Protein AF-A0A955YSQ7-F1 (afdb_monomer_lite)

Foldseek 3Di:
DCLVVLVLVVQLVVLVVVVVVPPDLLVSLLSVLVSCVSVVNLVSSVVSLPDDAPDLLSLLSSLLSVLQSCLSVVVLVSSLVSLVSSLVSCVVVVPLVSNLSSLQSNLVSCVSVVNNVVSVVSNVVNVVSVVPPDDDD

Secondary structure (DSSP, 8-state):
-GGGGT-HHHHHHHHHHHHHTT--HHHHHHHHHHHHHHTT-HHHHHHHT-SPPSSHHHHHHHHHHHHHHHHHTT-HHHHHHHHHHHHHHHHHTT-HHHHHHHHHHHHHHHHHTT-HHHHHHHHHHHHHHHHTTS---

pLDDT: mean 87.77, std 11.74, range [40.47, 98.25]

Sequence (137 aa):
TALLGEDFESADQAIDLALTEGCHPSDANRMRAMAHLVRGDVATAMRLLGRAPANDEAKAKHLIAQSIILLRADRIVEALYCGLRALALTRGGHDERGEMAAMHALAMIYQGVDRQEDAQRIREAASFRAGGVELTP

Structure (mmCIF, N/CA/C/O backbone):
data_AF-A0A955YSQ7-F1
#
_entry.id   AF-A0A955YSQ7-F1
#
loop_
_atom_site.group_PDB
_atom_site.id
_atom_site.type_symbol
_atom_site.label_atom_id
_atom_site.label_alt_id
_atom_site.label_comp_id
_atom_site.label_asym_id
_atom_site.label_entity_id
_atom_site.label_seq_id
_atom_site.pdbx_PDB_ins_code
_atom_site.Cartn_x
_atom_site.Cartn_y
_atom_site.Cartn_z
_atom_site.occupancy
_atom_site.B_iso_or_equiv
_atom_site.auth_seq_id
_atom_site.auth_comp_id
_atom_site.auth_asym_id
_atom_site.auth_atom_id
_atom_site.pdbx_PDB_model_num
ATOM 1 N N . THR A 1 1 ? 7.472 16.315 -3.084 1.00 54.53 1 THR A N 1
ATOM 2 C CA . THR A 1 1 ? 7.389 15.801 -4.473 1.00 54.53 1 THR A CA 1
ATOM 3 C C . THR A 1 1 ? 6.036 16.183 -5.050 1.00 54.53 1 THR A C 1
ATOM 5 O O . THR A 1 1 ? 5.129 16.393 -4.257 1.00 54.53 1 THR A O 1
ATOM 8 N N . ALA A 1 2 ? 5.890 16.308 -6.376 1.00 63.22 2 ALA A N 1
ATOM 9 C CA . ALA A 1 2 ? 4.681 16.842 -7.037 1.00 63.22 2 ALA A CA 1
ATOM 10 C C . ALA A 1 2 ? 3.357 16.208 -6.552 1.00 63.22 2 ALA A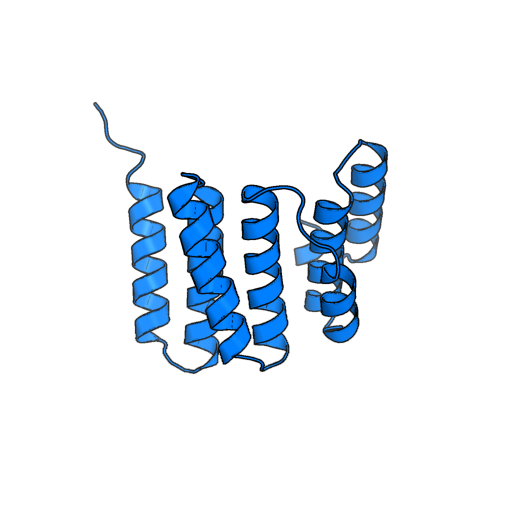 C 1
ATOM 12 O O . ALA A 1 2 ? 2.389 16.917 -6.306 1.00 63.22 2 ALA A O 1
ATOM 13 N N . LEU A 1 3 ? 3.358 14.900 -6.261 1.00 60.50 3 LEU A N 1
ATOM 14 C CA . LEU A 1 3 ? 2.210 14.182 -5.685 1.00 60.50 3 LEU A CA 1
ATOM 15 C C . LEU A 1 3 ? 1.743 14.712 -4.316 1.00 60.50 3 LEU A C 1
ATOM 17 O O . LEU A 1 3 ? 0.553 14.678 -4.034 1.00 60.50 3 LEU A O 1
ATOM 21 N N . LEU A 1 4 ? 2.661 15.188 -3.469 1.00 64.38 4 LEU A N 1
ATOM 22 C CA . LEU A 1 4 ? 2.338 15.773 -2.158 1.00 64.38 4 LEU A CA 1
ATOM 23 C C . LEU A 1 4 ? 1.874 17.231 -2.265 1.00 64.38 4 LEU A C 1
ATOM 25 O O . LEU A 1 4 ? 1.282 17.743 -1.324 1.00 64.38 4 LEU A O 1
ATOM 29 N N . GLY A 1 5 ? 2.171 17.897 -3.384 1.00 72.75 5 GLY A N 1
ATOM 30 C CA . GLY A 1 5 ? 1.697 19.249 -3.680 1.00 72.75 5 GLY A CA 1
ATOM 31 C C . GLY A 1 5 ? 0.402 19.273 -4.491 1.00 72.75 5 GLY A C 1
ATOM 32 O O . GLY A 1 5 ? 0.048 20.337 -4.980 1.00 72.75 5 GLY A O 1
ATOM 33 N N . GLU A 1 6 ? -0.243 18.114 -4.686 1.00 74.62 6 GLU A N 1
ATOM 34 C CA . GLU A 1 6 ? -1.416 17.930 -5.559 1.00 74.62 6 GLU A CA 1
ATOM 35 C C . GLU A 1 6 ? -1.202 18.421 -7.004 1.00 74.62 6 GLU A C 1
ATOM 37 O O . GLU A 1 6 ? -2.149 18.606 -7.768 1.00 74.62 6 GLU A O 1
ATOM 42 N N . ASP A 1 7 ? 0.061 18.563 -7.419 1.00 85.62 7 ASP A N 1
ATOM 43 C CA . ASP A 1 7 ? 0.433 18.889 -8.790 1.00 85.62 7 ASP A CA 1
ATOM 44 C C . ASP A 1 7 ? 0.449 17.608 -9.624 1.00 85.62 7 ASP A C 1
ATOM 46 O O . ASP A 1 7 ? 1.462 16.956 -9.900 1.00 85.62 7 ASP A O 1
ATOM 50 N N . PHE A 1 8 ? -0.769 17.211 -9.940 1.00 81.44 8 PHE A N 1
ATOM 51 C CA . PHE A 1 8 ? -1.118 16.001 -10.645 1.00 81.44 8 PHE A CA 1
ATOM 52 C C . PHE A 1 8 ? -0.648 15.990 -12.096 1.00 81.44 8 PHE A C 1
ATOM 54 O O . PHE A 1 8 ? -0.312 14.919 -12.594 1.00 81.44 8 PHE A O 1
ATOM 61 N N . GLU A 1 9 ? -0.601 17.152 -12.742 1.00 84.19 9 GLU A N 1
ATOM 62 C CA . GLU A 1 9 ? -0.137 17.286 -14.119 1.00 84.19 9 GLU A CA 1
ATOM 63 C C . GLU A 1 9 ? 1.377 17.083 -14.192 1.00 84.19 9 GLU A C 1
ATOM 65 O O . GLU A 1 9 ? 1.847 16.242 -14.961 1.00 84.19 9 GLU A O 1
ATOM 70 N N . SER A 1 10 ? 2.138 17.744 -13.313 1.00 86.56 10 S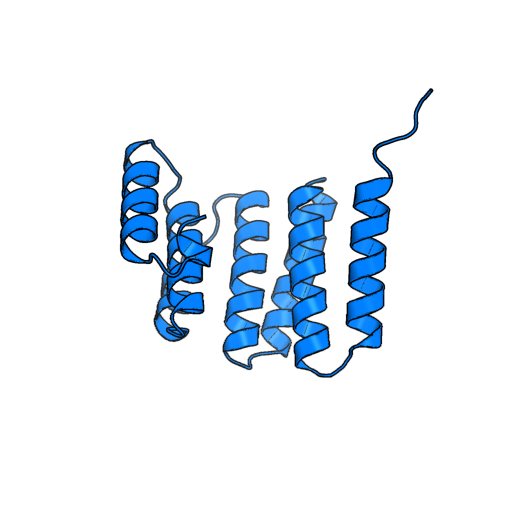ER A N 1
ATOM 71 C CA . SER A 1 10 ? 3.584 17.522 -13.212 1.00 86.56 10 SER A CA 1
ATOM 72 C C . SER A 1 10 ? 3.920 16.084 -12.815 1.00 86.56 10 SER A C 1
ATOM 74 O O . SER A 1 10 ? 4.921 15.529 -13.270 1.00 86.56 10 SER A O 1
ATOM 76 N N . ALA A 1 11 ? 3.089 15.448 -11.980 1.00 84.81 11 ALA A N 1
ATOM 77 C CA . ALA A 1 11 ? 3.260 14.039 -11.637 1.00 84.81 11 ALA A CA 1
ATOM 78 C C . ALA A 1 11 ? 3.083 13.120 -12.857 1.00 84.81 11 ALA A C 1
ATOM 80 O O . ALA A 1 11 ? 3.896 12.215 -13.047 1.00 84.81 11 ALA A O 1
ATOM 81 N N . ASP A 1 12 ? 2.071 13.357 -13.694 1.00 85.75 12 ASP A N 1
ATOM 82 C CA . ASP A 1 12 ? 1.845 12.556 -14.901 1.00 85.75 12 ASP A CA 1
ATOM 83 C C . ASP A 1 12 ? 2.953 12.789 -15.946 1.00 85.75 12 ASP A C 1
ATOM 85 O O . ASP A 1 12 ? 3.498 11.818 -16.474 1.00 85.75 12 ASP A O 1
ATOM 89 N N . GLN A 1 13 ? 3.394 14.037 -16.144 1.00 88.69 13 GLN A N 1
ATOM 90 C CA . GLN A 1 13 ? 4.530 14.359 -17.021 1.00 88.69 13 GLN A CA 1
ATOM 91 C C . GLN A 1 13 ? 5.829 13.680 -16.564 1.00 88.69 13 GLN A C 1
ATOM 93 O O . GLN A 1 13 ? 6.570 13.132 -17.381 1.00 88.69 13 GLN A O 1
ATOM 98 N N . ALA A 1 14 ? 6.103 13.663 -15.256 1.00 88.62 14 ALA A N 1
ATOM 99 C CA . ALA A 1 14 ? 7.279 12.991 -14.710 1.00 88.62 14 ALA A CA 1
ATOM 100 C C . ALA A 1 14 ? 7.229 11.468 -14.915 1.00 88.62 14 ALA A C 1
ATOM 102 O O . ALA A 1 14 ? 8.256 10.841 -15.174 1.00 88.62 14 ALA A O 1
ATOM 103 N N . ILE A 1 15 ? 6.041 10.862 -14.823 1.00 89.44 15 ILE A N 1
ATOM 104 C CA . ILE A 1 15 ? 5.862 9.429 -15.084 1.00 89.44 15 ILE A CA 1
ATOM 105 C C . ILE A 1 15 ? 6.066 9.118 -16.573 1.00 89.44 15 ILE A C 1
ATOM 107 O O . ILE A 1 15 ? 6.697 8.111 -16.901 1.00 89.44 15 ILE A O 1
ATOM 111 N N . ASP A 1 16 ? 5.554 9.966 -17.466 1.00 90.56 16 ASP A N 1
ATOM 112 C CA . ASP A 1 16 ? 5.748 9.821 -18.911 1.00 90.56 16 ASP A CA 1
ATOM 113 C C . ASP A 1 16 ? 7.227 9.944 -19.287 1.00 90.56 16 ASP A C 1
ATOM 115 O O . ASP A 1 16 ? 7.744 9.103 -20.025 1.00 90.56 16 ASP A O 1
ATOM 119 N N . LEU A 1 17 ? 7.935 10.915 -18.705 1.00 90.88 17 LEU A N 1
ATOM 120 C CA . LEU A 1 17 ? 9.378 11.057 -18.881 1.00 90.88 17 LEU A CA 1
ATOM 121 C C . LEU A 1 17 ? 10.120 9.803 -18.401 1.00 90.88 17 LEU A C 1
ATOM 123 O O . LEU A 1 17 ? 10.893 9.222 -19.162 1.00 90.88 17 LEU A O 1
ATOM 127 N N . ALA A 1 18 ? 9.822 9.312 -17.196 1.00 87.19 18 ALA A N 1
ATOM 128 C CA . ALA A 1 18 ? 10.452 8.104 -16.667 1.00 87.19 18 ALA A CA 1
ATOM 129 C C . ALA A 1 18 ? 10.241 6.890 -17.591 1.00 87.19 18 ALA A C 1
ATOM 131 O O . ALA A 1 18 ? 11.157 6.092 -17.786 1.00 87.19 18 ALA A O 1
ATOM 132 N N . LEU A 1 19 ? 9.057 6.745 -18.196 1.00 87.38 19 LEU A N 1
ATOM 133 C CA . LEU A 1 19 ? 8.797 5.699 -19.191 1.00 87.38 19 LEU A CA 1
ATOM 134 C C . LEU A 1 19 ? 9.687 5.845 -20.428 1.00 87.38 19 LEU A C 1
ATOM 136 O O . LEU A 1 19 ? 10.226 4.843 -20.899 1.00 87.38 19 LEU A O 1
ATOM 140 N N . THR A 1 20 ? 9.866 7.066 -20.940 1.00 92.12 20 THR A N 1
ATOM 141 C CA . THR A 1 20 ? 10.773 7.309 -22.075 1.00 92.12 20 THR A CA 1
ATOM 142 C C . THR A 1 20 ? 12.238 7.030 -21.731 1.00 92.12 20 THR A C 1
ATOM 144 O O . THR A 1 20 ? 12.988 6.581 -22.592 1.00 92.12 20 THR A O 1
ATOM 147 N N . GLU A 1 21 ? 12.621 7.198 -20.464 1.00 91.31 21 GLU A N 1
ATOM 148 C CA . GLU A 1 21 ? 13.956 6.887 -19.933 1.00 91.31 21 GLU A CA 1
ATOM 149 C C . GLU A 1 21 ? 14.159 5.392 -19.612 1.00 91.31 21 GLU A C 1
ATOM 151 O O . GLU A 1 21 ? 15.229 4.987 -19.160 1.00 91.31 21 GLU A O 1
ATOM 156 N N . GLY A 1 22 ? 13.156 4.543 -19.870 1.00 87.38 22 GLY A N 1
ATOM 157 C CA . GLY A 1 22 ? 13.253 3.091 -19.704 1.00 87.38 22 GLY A CA 1
ATOM 158 C C . GLY A 1 22 ? 12.703 2.554 -18.381 1.00 87.38 22 GLY A C 1
ATOM 159 O O . GLY A 1 22 ? 12.933 1.387 -18.055 1.00 87.38 22 GLY A O 1
ATOM 160 N N . CYS A 1 23 ? 11.952 3.357 -17.620 1.00 85.81 23 CYS A N 1
ATOM 161 C CA . CYS A 1 23 ? 11.212 2.871 -16.458 1.00 85.81 23 CYS A CA 1
ATOM 162 C C . CYS A 1 23 ? 10.288 1.715 -16.859 1.00 85.81 23 CYS A C 1
ATOM 164 O O . CYS A 1 23 ? 9.576 1.765 -17.867 1.00 85.81 23 CYS A O 1
ATOM 166 N N . HIS A 1 24 ? 10.269 0.659 -16.046 1.00 84.31 24 HIS A N 1
ATOM 167 C CA . HIS A 1 24 ? 9.442 -0.497 -16.339 1.00 84.31 24 HIS A CA 1
ATOM 168 C C . HIS A 1 24 ? 7.946 -0.114 -16.289 1.00 84.31 24 HIS A C 1
ATOM 170 O O . HIS A 1 24 ? 7.503 0.509 -15.319 1.00 84.31 24 HIS A O 1
ATOM 176 N N . PRO A 1 25 ? 7.106 -0.545 -17.253 1.00 84.00 25 PRO A N 1
ATOM 177 C CA . PRO A 1 25 ? 5.691 -0.157 -17.302 1.00 84.00 25 PRO A CA 1
ATOM 178 C C . PRO A 1 25 ? 4.895 -0.480 -16.032 1.00 84.00 25 PRO A C 1
ATOM 180 O O . PRO A 1 25 ? 3.934 0.209 -15.695 1.00 84.00 25 PRO A O 1
ATOM 183 N N . SER A 1 26 ? 5.291 -1.528 -15.303 1.00 81.94 26 SER A N 1
ATOM 184 C CA . SER A 1 26 ? 4.645 -1.875 -14.029 1.00 81.94 26 SER A CA 1
ATOM 185 C C . SER A 1 26 ? 4.932 -0.860 -12.925 1.00 81.94 26 SER A C 1
ATOM 187 O O . SER A 1 26 ? 4.102 -0.691 -12.037 1.00 81.94 26 SER A O 1
ATOM 189 N N . ASP A 1 27 ? 6.078 -0.187 -12.962 1.00 83.56 27 ASP A N 1
ATOM 190 C CA . ASP A 1 27 ? 6.459 0.820 -11.973 1.00 83.56 27 ASP A CA 1
ATOM 191 C C . ASP A 1 27 ? 5.702 2.120 -12.239 1.00 83.56 27 ASP A C 1
ATOM 193 O O . ASP A 1 27 ? 5.054 2.650 -11.335 1.00 83.56 27 ASP A O 1
ATOM 197 N N . ALA A 1 28 ? 5.653 2.544 -13.504 1.00 88.00 28 ALA A N 1
ATOM 198 C CA . ALA A 1 28 ? 4.827 3.661 -13.952 1.00 88.00 28 ALA A CA 1
ATOM 199 C C . ALA A 1 28 ? 3.342 3.466 -13.614 1.00 88.00 28 ALA A C 1
ATOM 201 O O . ALA A 1 28 ? 2.697 4.369 -13.083 1.00 88.00 28 ALA A O 1
ATOM 202 N N . ASN A 1 29 ? 2.797 2.268 -13.843 1.00 88.62 29 ASN A N 1
ATOM 203 C CA . ASN A 1 29 ? 1.408 1.968 -13.499 1.00 88.62 29 ASN A CA 1
ATOM 204 C C . ASN A 1 29 ? 1.129 2.068 -11.995 1.00 88.62 29 ASN A C 1
ATOM 206 O O . ASN A 1 29 ? 0.064 2.554 -11.622 1.00 88.62 29 ASN A O 1
ATOM 210 N N . ARG A 1 30 ? 2.067 1.662 -11.125 1.00 88.62 30 ARG A N 1
ATOM 211 C CA . ARG A 1 30 ? 1.918 1.857 -9.671 1.00 88.62 30 ARG A CA 1
ATOM 212 C C . ARG A 1 30 ? 1.938 3.336 -9.298 1.00 88.62 30 ARG A C 1
ATOM 214 O O . ARG A 1 30 ? 1.118 3.754 -8.485 1.00 88.62 30 ARG A O 1
ATOM 221 N N . MET A 1 31 ? 2.830 4.125 -9.901 1.00 88.62 31 MET A N 1
ATOM 222 C CA . MET A 1 31 ? 2.894 5.572 -9.662 1.00 88.62 31 MET A CA 1
ATOM 223 C C . MET A 1 31 ? 1.593 6.264 -10.087 1.00 88.62 31 MET A C 1
ATOM 225 O O . MET A 1 31 ? 1.015 7.002 -9.291 1.00 88.62 31 MET A O 1
ATOM 229 N N . ARG A 1 32 ? 1.060 5.940 -11.274 1.00 90.56 32 ARG A N 1
ATOM 230 C CA . ARG A 1 32 ? -0.247 6.446 -11.725 1.00 90.56 32 ARG A CA 1
ATOM 231 C C . ARG A 1 32 ? -1.386 5.978 -10.825 1.00 90.56 32 ARG A C 1
ATOM 233 O O . ARG A 1 32 ? -2.251 6.773 -10.477 1.00 90.56 32 ARG A O 1
ATOM 240 N N . ALA A 1 33 ? -1.387 4.711 -10.405 1.00 90.94 33 ALA A N 1
ATOM 241 C CA . ALA A 1 33 ? -2.408 4.196 -9.494 1.00 90.94 33 ALA A CA 1
ATOM 242 C C . ALA A 1 33 ? -2.437 4.989 -8.180 1.00 90.94 33 ALA A C 1
ATOM 244 O O . ALA A 1 33 ? -3.511 5.347 -7.704 1.00 90.94 33 ALA A O 1
ATOM 245 N N . MET A 1 34 ? -1.265 5.324 -7.632 1.00 88.31 34 MET A N 1
ATOM 246 C CA . MET A 1 34 ? -1.168 6.145 -6.428 1.00 88.31 34 MET A CA 1
ATOM 247 C C . MET A 1 34 ? -1.619 7.592 -6.673 1.00 88.31 34 MET A C 1
ATOM 249 O O . MET A 1 34 ? -2.330 8.148 -5.842 1.00 88.31 34 MET A O 1
ATOM 253 N N . ALA A 1 35 ? -1.290 8.185 -7.824 1.00 89.56 35 ALA A N 1
ATOM 254 C CA . ALA A 1 35 ? -1.777 9.515 -8.196 1.00 89.56 35 ALA A CA 1
ATOM 255 C C . ALA A 1 35 ? -3.315 9.565 -8.261 1.00 89.56 35 ALA A C 1
ATOM 257 O O . ALA A 1 35 ? -3.936 10.446 -7.670 1.00 89.56 35 ALA A O 1
ATOM 258 N N . HIS A 1 36 ? -3.942 8.576 -8.906 1.00 89.12 36 HIS A N 1
ATOM 259 C CA . HIS A 1 36 ? -5.402 8.448 -8.937 1.00 89.12 36 HIS A CA 1
ATOM 260 C C . HIS A 1 36 ? -5.998 8.208 -7.547 1.00 89.12 36 HIS A C 1
ATOM 262 O O 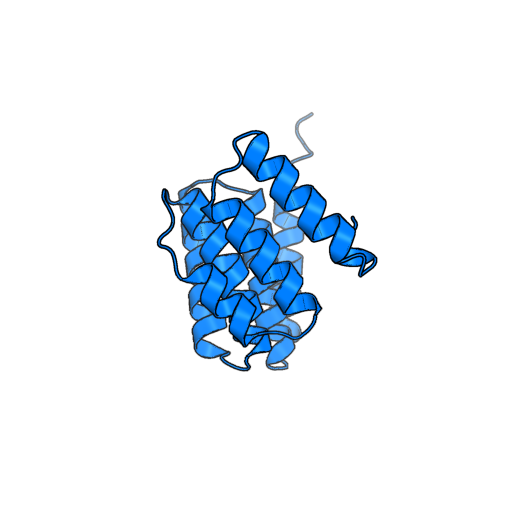. HIS A 1 36 ? -7.043 8.772 -7.232 1.00 89.12 36 HIS A O 1
ATOM 268 N N . LEU A 1 37 ? -5.320 7.441 -6.690 1.00 88.94 37 LEU A N 1
ATOM 269 C CA . LEU A 1 37 ? -5.761 7.234 -5.314 1.00 88.94 37 LEU A CA 1
ATOM 270 C C . LEU A 1 37 ? -5.795 8.541 -4.512 1.00 88.94 37 LEU A C 1
ATOM 272 O O . LEU A 1 37 ? -6.781 8.794 -3.821 1.00 88.94 37 LEU A O 1
ATOM 276 N N . VAL A 1 38 ? -4.751 9.372 -4.619 1.00 87.12 38 VAL A N 1
ATOM 277 C CA . VAL A 1 38 ? -4.687 10.687 -3.952 1.00 87.12 38 VAL A CA 1
ATOM 278 C C . VAL A 1 38 ? -5.817 11.599 -4.443 1.00 87.12 38 VAL A C 1
ATOM 280 O O . VAL A 1 38 ? -6.438 12.284 -3.639 1.00 87.12 38 VAL A O 1
ATOM 283 N N . ARG A 1 39 ? -6.171 11.522 -5.732 1.00 87.75 39 ARG A N 1
ATOM 284 C CA . ARG A 1 39 ? -7.329 12.220 -6.329 1.00 87.75 39 ARG A CA 1
ATOM 285 C C . ARG A 1 39 ? -8.694 11.643 -5.906 1.00 87.75 39 ARG A C 1
ATOM 287 O O . ARG A 1 39 ? -9.726 12.181 -6.290 1.00 87.75 39 ARG A O 1
ATOM 294 N N . GLY A 1 40 ? -8.723 10.537 -5.158 1.00 87.06 40 GLY A N 1
ATOM 295 C CA . GLY A 1 40 ? -9.947 9.838 -4.749 1.00 87.06 40 GLY A CA 1
ATOM 296 C C . GLY A 1 40 ? -10.530 8.877 -5.794 1.00 87.06 40 GLY A C 1
ATOM 297 O O . GLY A 1 40 ? -11.548 8.239 -5.530 1.00 87.06 40 GLY A O 1
ATOM 298 N N . ASP A 1 41 ? -9.884 8.709 -6.950 1.00 91.62 41 ASP A N 1
ATOM 299 C CA . ASP A 1 41 ? -10.309 7.797 -8.018 1.00 91.62 41 ASP A CA 1
ATOM 300 C C . ASP A 1 41 ? -9.792 6.370 -7.769 1.00 91.62 41 ASP A C 1
ATOM 302 O O . ASP A 1 41 ? -8.855 5.863 -8.398 1.00 91.62 41 ASP A O 1
ATOM 306 N N . VAL A 1 42 ? -10.433 5.705 -6.807 1.00 91.31 42 VAL A N 1
ATOM 307 C CA . VAL A 1 42 ? -10.122 4.326 -6.406 1.00 91.31 42 VAL A CA 1
ATOM 308 C C . VAL A 1 42 ? -10.312 3.341 -7.569 1.00 91.31 42 VAL A C 1
ATOM 310 O O . VAL A 1 42 ? -9.532 2.399 -7.719 1.00 91.31 42 VAL A O 1
ATOM 313 N N . ALA A 1 43 ? -11.319 3.555 -8.420 1.00 89.38 43 ALA A N 1
ATOM 314 C CA . ALA A 1 43 ? -11.639 2.649 -9.522 1.00 89.38 43 ALA A CA 1
ATOM 315 C C . ALA A 1 43 ? -10.511 2.604 -10.563 1.00 89.38 43 ALA A C 1
ATOM 317 O O . ALA A 1 43 ? -10.060 1.518 -10.952 1.00 89.38 43 ALA A O 1
ATOM 318 N N . THR A 1 44 ? -9.998 3.767 -10.976 1.00 91.44 44 THR A N 1
ATOM 319 C CA . THR A 1 44 ? -8.852 3.820 -11.889 1.00 91.44 44 THR A CA 1
ATOM 320 C C . THR A 1 44 ? -7.585 3.287 -11.232 1.00 91.44 44 THR A C 1
ATOM 322 O O . THR A 1 44 ? -6.844 2.542 -11.881 1.00 91.44 44 THR A O 1
ATOM 325 N N . ALA A 1 45 ? -7.363 3.587 -9.948 1.00 90.94 45 ALA A N 1
ATOM 326 C CA . ALA A 1 45 ? -6.219 3.066 -9.206 1.00 90.94 45 ALA A CA 1
ATOM 327 C C . ALA A 1 45 ? -6.172 1.526 -9.224 1.00 90.94 45 ALA A C 1
ATOM 329 O O . ALA A 1 45 ? -5.133 0.942 -9.541 1.00 90.94 45 ALA A O 1
ATOM 330 N N . MET A 1 46 ? -7.305 0.852 -8.988 1.00 86.50 46 MET A N 1
ATOM 331 C CA . MET A 1 46 ? -7.376 -0.613 -9.069 1.00 86.50 46 MET A CA 1
ATOM 332 C C . MET A 1 46 ? -7.114 -1.141 -10.484 1.00 86.50 46 MET A C 1
ATOM 334 O O . MET A 1 46 ? -6.386 -2.119 -10.650 1.00 86.50 46 MET A O 1
ATOM 338 N N . ARG A 1 47 ? -7.679 -0.499 -11.514 1.00 89.25 47 ARG A N 1
ATOM 339 C CA . ARG A 1 47 ? -7.503 -0.920 -12.914 1.00 89.25 47 ARG A CA 1
ATOM 340 C C . ARG A 1 47 ? -6.036 -0.869 -13.346 1.00 89.25 47 ARG A C 1
ATOM 342 O O . ARG A 1 47 ? -5.567 -1.766 -14.044 1.00 89.25 47 ARG A O 1
ATOM 349 N N . LEU A 1 48 ? -5.305 0.158 -12.917 1.00 88.44 48 LEU A N 1
ATOM 350 C CA . LEU A 1 48 ? -3.889 0.336 -13.247 1.00 88.44 48 LEU A CA 1
ATOM 351 C C . LEU A 1 48 ? -2.989 -0.739 -12.617 1.00 88.44 48 LEU A C 1
ATOM 353 O O . LEU A 1 48 ? -1.964 -1.095 -13.203 1.00 88.44 48 LEU A O 1
ATOM 357 N N . LEU A 1 49 ? -3.400 -1.321 -11.487 1.00 83.94 49 LEU A N 1
ATOM 358 C CA . LEU A 1 49 ? -2.727 -2.465 -10.871 1.00 83.94 49 LEU A CA 1
ATOM 359 C C . LEU A 1 49 ? -3.083 -3.820 -11.510 1.00 83.94 49 LEU A C 1
ATOM 361 O O . LEU A 1 49 ? -2.620 -4.845 -11.039 1.00 83.94 49 LEU A O 1
ATOM 365 N N . GLY A 1 50 ? -3.843 -3.891 -12.604 1.00 75.25 50 GLY A N 1
ATOM 366 C CA . GLY A 1 50 ? -4.291 -5.175 -13.171 1.00 75.25 50 GLY A CA 1
ATOM 367 C C . GLY A 1 50 ? -3.205 -6.088 -13.773 1.00 75.25 50 GLY A C 1
ATOM 368 O O . GLY A 1 50 ? -3.532 -7.170 -14.257 1.00 75.25 50 GLY A O 1
ATOM 369 N N . ARG A 1 51 ? -1.926 -5.684 -13.797 1.00 71.75 51 ARG A N 1
ATOM 370 C CA . ARG A 1 51 ? -0.836 -6.475 -14.398 1.00 71.75 51 ARG A CA 1
ATOM 371 C C . ARG A 1 51 ? -0.020 -7.242 -13.365 1.00 71.75 51 ARG A C 1
ATOM 373 O O . ARG A 1 51 ? 0.375 -6.698 -12.336 1.00 71.75 51 ARG A O 1
ATOM 380 N N . ALA A 1 52 ? 0.293 -8.490 -13.711 1.00 68.62 52 ALA A N 1
ATOM 381 C CA . ALA A 1 52 ? 1.164 -9.341 -12.920 1.00 68.62 52 ALA A CA 1
ATOM 382 C C . ALA A 1 52 ? 2.592 -8.752 -12.846 1.00 68.62 52 ALA A C 1
ATOM 384 O O . ALA A 1 52 ? 3.126 -8.315 -13.868 1.00 68.62 52 ALA A O 1
ATOM 385 N N . PRO A 1 53 ? 3.209 -8.725 -11.655 1.00 79.62 53 PRO A N 1
ATOM 386 C CA . PRO A 1 53 ? 4.570 -8.233 -11.465 1.00 79.62 53 PRO A CA 1
ATOM 387 C C . PRO A 1 53 ? 5.612 -9.190 -12.066 1.00 79.62 53 PRO A C 1
ATOM 389 O O . PRO A 1 53 ? 5.406 -10.401 -12.092 1.00 79.62 53 PRO A O 1
ATOM 392 N N . ALA A 1 54 ? 6.742 -8.639 -12.520 1.00 79.31 54 ALA A N 1
ATOM 393 C CA . ALA A 1 54 ? 7.785 -9.387 -13.231 1.00 79.31 54 ALA A CA 1
ATOM 394 C C . ALA A 1 54 ? 8.706 -10.225 -12.320 1.00 79.31 54 ALA A C 1
ATOM 396 O O . ALA A 1 54 ? 9.253 -11.230 -12.762 1.00 79.31 54 ALA A O 1
ATOM 397 N N . ASN A 1 55 ? 8.896 -9.812 -11.065 1.00 85.94 55 ASN A N 1
ATOM 398 C CA . ASN A 1 55 ? 9.746 -10.483 -10.078 1.00 85.94 55 ASN A CA 1
ATOM 399 C C . ASN A 1 55 ? 9.213 -10.245 -8.651 1.00 85.94 55 ASN A C 1
ATOM 401 O O . ASN A 1 55 ? 8.238 -9.508 -8.464 1.00 85.94 55 ASN A O 1
ATOM 405 N N . ASP A 1 56 ? 9.832 -10.871 -7.647 1.00 87.69 56 ASP A N 1
ATOM 406 C CA . ASP A 1 56 ? 9.367 -10.794 -6.255 1.00 87.69 56 ASP A CA 1
ATOM 407 C C . ASP A 1 56 ? 9.478 -9.388 -5.648 1.00 87.69 56 ASP A C 1
ATOM 409 O O . ASP A 1 56 ? 8.586 -8.979 -4.906 1.00 87.69 56 ASP A O 1
ATOM 413 N N . GLU A 1 57 ? 10.488 -8.603 -6.024 1.00 88.31 57 GLU A N 1
ATOM 414 C CA . GLU A 1 57 ? 10.619 -7.203 -5.597 1.00 88.31 57 GLU A CA 1
ATOM 415 C C . GLU A 1 57 ? 9.473 -6.338 -6.157 1.00 88.31 57 GLU A C 1
ATOM 417 O O . GLU A 1 57 ? 8.768 -5.636 -5.426 1.00 88.31 57 GLU A O 1
ATOM 422 N N . ALA A 1 58 ? 9.213 -6.433 -7.463 1.00 88.00 58 ALA A N 1
ATOM 423 C CA . ALA A 1 58 ? 8.098 -5.757 -8.117 1.00 88.00 58 ALA A CA 1
ATOM 424 C C . ALA A 1 58 ? 6.753 -6.226 -7.547 1.00 88.00 58 ALA A C 1
ATOM 426 O O . ALA A 1 58 ? 5.816 -5.435 -7.433 1.00 88.00 58 ALA A O 1
ATOM 427 N N . LYS A 1 59 ? 6.657 -7.500 -7.154 1.00 91.75 59 LYS A N 1
ATOM 428 C CA . LYS A 1 59 ? 5.475 -8.084 -6.519 1.00 91.75 59 LYS A CA 1
ATOM 429 C C . LYS A 1 59 ? 5.256 -7.552 -5.115 1.00 91.75 59 LYS A C 1
ATOM 431 O O . LYS A 1 59 ? 4.119 -7.228 -4.785 1.00 91.75 59 LYS A O 1
ATOM 436 N N . ALA A 1 60 ? 6.308 -7.400 -4.317 1.00 94.25 60 ALA A N 1
ATOM 437 C CA . ALA A 1 60 ? 6.223 -6.749 -3.018 1.00 94.25 60 ALA A CA 1
ATOM 438 C C . ALA A 1 60 ? 5.718 -5.308 -3.162 1.00 94.25 60 ALA A C 1
ATOM 440 O O . ALA A 1 60 ? 4.700 -4.951 -2.569 1.00 94.25 60 ALA A O 1
ATOM 441 N N . LYS A 1 61 ? 6.342 -4.508 -4.037 1.00 92.12 61 LYS A N 1
ATOM 442 C CA . LYS A 1 61 ? 5.920 -3.123 -4.322 1.00 92.12 61 LYS A CA 1
ATOM 443 C C . LYS A 1 61 ? 4.470 -3.046 -4.806 1.00 92.12 61 LYS A C 1
ATOM 445 O O . LYS A 1 61 ? 3.723 -2.154 -4.407 1.00 92.12 61 LYS A O 1
ATOM 450 N N . HIS A 1 62 ? 4.063 -3.986 -5.655 1.00 92.69 62 HIS A N 1
ATOM 451 C CA . HIS A 1 62 ? 2.687 -4.107 -6.124 1.00 92.69 62 HIS A CA 1
ATOM 452 C C . HIS A 1 62 ? 1.707 -4.390 -4.982 1.00 92.69 62 HIS A C 1
ATOM 454 O O . HIS A 1 62 ? 0.699 -3.700 -4.868 1.00 92.69 62 HIS A O 1
ATOM 460 N N . LEU A 1 63 ? 2.010 -5.360 -4.116 1.00 95.25 63 LEU A N 1
ATOM 461 C CA . LEU A 1 63 ? 1.162 -5.725 -2.979 1.00 95.25 63 LEU A CA 1
ATOM 462 C C . LEU A 1 63 ? 1.046 -4.590 -1.954 1.00 95.25 63 LEU A C 1
ATOM 464 O O . LEU A 1 63 ? -0.034 -4.381 -1.404 1.00 95.25 63 LEU A O 1
ATOM 468 N N . ILE A 1 64 ? 2.113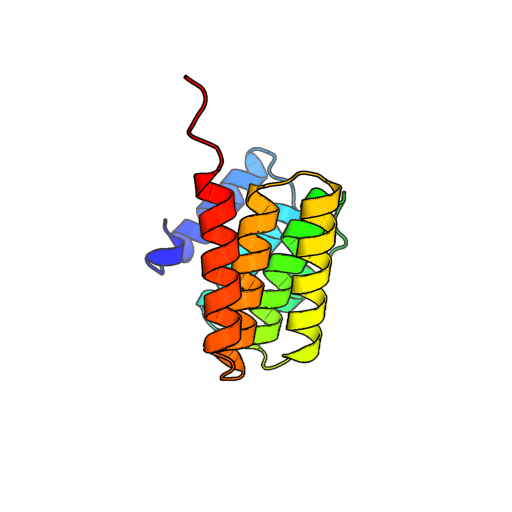 -3.813 -1.743 1.00 95.88 64 ILE A N 1
ATOM 469 C CA . ILE A 1 64 ? 2.073 -2.606 -0.903 1.00 95.88 64 ILE A CA 1
ATOM 470 C C . ILE A 1 64 ? 1.085 -1.598 -1.495 1.00 95.88 64 ILE A C 1
ATOM 472 O O . ILE A 1 64 ? 0.147 -1.194 -0.809 1.00 95.88 64 ILE A O 1
ATOM 476 N N . ALA A 1 65 ? 1.225 -1.245 -2.776 1.00 94.62 65 ALA A N 1
ATOM 477 C CA . ALA A 1 65 ? 0.306 -0.313 -3.437 1.00 94.62 65 ALA A CA 1
ATOM 478 C C . ALA A 1 65 ? -1.148 -0.816 -3.394 1.00 94.62 65 ALA A C 1
ATOM 480 O O . ALA A 1 65 ? -2.063 -0.059 -3.066 1.00 94.62 65 ALA A O 1
ATOM 481 N N . GLN A 1 66 ? -1.351 -2.108 -3.660 1.00 94.75 66 GLN A N 1
ATOM 482 C CA . GLN A 1 66 ? -2.663 -2.742 -3.623 1.00 94.75 66 GLN A CA 1
ATOM 483 C C . GLN A 1 66 ? -3.288 -2.679 -2.226 1.00 94.75 66 GLN A C 1
ATOM 485 O O . GLN A 1 66 ? -4.469 -2.366 -2.114 1.00 94.75 66 GLN A O 1
ATOM 490 N N . SER A 1 67 ? -2.511 -2.908 -1.163 1.00 96.44 67 SER A N 1
ATOM 491 C CA . SER A 1 67 ? -3.017 -2.834 0.211 1.00 96.44 67 SER A CA 1
ATOM 492 C C . SER A 1 67 ? -3.549 -1.444 0.575 1.00 96.44 67 SER A C 1
ATOM 494 O O . SER A 1 67 ? -4.598 -1.334 1.205 1.00 96.44 67 SER A O 1
ATOM 496 N N . ILE A 1 68 ? -2.888 -0.382 0.109 1.00 94.88 68 ILE A N 1
ATOM 497 C CA . ILE A 1 68 ? -3.285 1.004 0.390 1.00 94.88 68 ILE A CA 1
ATOM 498 C C . ILE A 1 68 ? -4.558 1.359 -0.391 1.00 94.88 68 ILE A C 1
ATOM 500 O O . ILE A 1 68 ? -5.486 1.953 0.160 1.00 94.88 68 ILE A O 1
ATOM 504 N N . ILE A 1 69 ? -4.641 0.950 -1.660 1.00 93.81 69 ILE A N 1
ATOM 505 C CA . ILE A 1 69 ? -5.839 1.163 -2.487 1.00 93.81 69 ILE A CA 1
ATOM 506 C C . ILE A 1 69 ? -7.037 0.398 -1.915 1.00 93.81 69 ILE A C 1
ATOM 508 O O . ILE A 1 69 ? -8.127 0.955 -1.819 1.00 93.81 69 ILE A O 1
ATOM 512 N N . LEU A 1 70 ? -6.841 -0.857 -1.497 1.00 94.62 70 LEU A N 1
ATOM 513 C CA . LEU A 1 70 ? -7.894 -1.675 -0.893 1.00 94.62 70 LEU A CA 1
ATOM 514 C C . LEU A 1 70 ? -8.367 -1.105 0.446 1.00 94.62 70 LEU A C 1
ATOM 516 O O . LEU A 1 70 ? -9.569 -1.100 0.694 1.00 94.62 70 LEU A O 1
ATOM 520 N N . LEU A 1 71 ? -7.461 -0.571 1.272 1.00 94.94 71 LEU A N 1
ATOM 521 C CA . LEU A 1 71 ? -7.830 0.139 2.498 1.00 94.94 71 LEU A CA 1
ATOM 522 C C . LEU A 1 71 ? -8.737 1.335 2.186 1.00 94.94 71 LEU A C 1
ATOM 524 O O . LEU A 1 71 ? -9.780 1.500 2.810 1.00 94.94 71 LEU A O 1
ATOM 528 N N . ARG A 1 72 ? -8.382 2.144 1.181 1.00 92.50 72 ARG A N 1
ATOM 529 C CA . ARG A 1 72 ? -9.201 3.294 0.765 1.00 92.50 72 ARG A CA 1
ATOM 530 C C . ARG A 1 72 ? -10.549 2.887 0.166 1.00 92.50 72 ARG A C 1
ATOM 532 O O . ARG A 1 72 ? -11.491 3.670 0.218 1.00 92.50 72 ARG A O 1
ATOM 539 N N . ALA A 1 73 ? -10.628 1.683 -0.392 1.00 92.06 73 ALA A N 1
ATOM 540 C CA . ALA A 1 73 ? -11.850 1.074 -0.901 1.00 92.06 73 ALA A CA 1
ATOM 541 C C . ALA A 1 73 ? -12.697 0.383 0.188 1.00 92.06 73 ALA A C 1
ATOM 543 O O . ALA A 1 73 ? -13.656 -0.297 -0.162 1.00 92.06 73 ALA A O 1
ATOM 544 N N . ASP A 1 74 ? -12.318 0.490 1.468 1.00 93.44 74 ASP A N 1
ATOM 545 C CA . ASP A 1 74 ? -12.937 -0.204 2.611 1.00 93.44 74 ASP A CA 1
ATOM 546 C C . ASP A 1 74 ? -12.901 -1.748 2.514 1.00 93.44 74 ASP A C 1
ATOM 548 O O . ASP A 1 74 ? -13.655 -2.485 3.147 1.00 93.44 74 ASP A O 1
ATOM 552 N N . ARG A 1 75 ? -11.964 -2.286 1.724 1.00 95.12 75 ARG A N 1
ATOM 553 C CA . ARG A 1 75 ? -11.740 -3.730 1.541 1.00 95.12 75 ARG A CA 1
ATOM 554 C C . ARG A 1 75 ? -10.659 -4.225 2.495 1.00 95.12 75 ARG A C 1
ATOM 556 O O . ARG A 1 75 ? -9.611 -4.729 2.086 1.00 95.12 75 ARG A O 1
ATOM 563 N N . ILE A 1 76 ? -10.920 -4.063 3.788 1.00 96.12 76 ILE A N 1
ATOM 564 C CA . ILE A 1 76 ? -9.935 -4.229 4.867 1.00 96.12 76 ILE A CA 1
ATOM 565 C C . ILE A 1 76 ? -9.245 -5.599 4.858 1.00 96.12 76 ILE A C 1
ATOM 567 O O . ILE A 1 76 ? -8.021 -5.673 4.957 1.00 96.12 76 ILE A O 1
ATOM 571 N N . VAL A 1 77 ? -10.002 -6.695 4.744 1.00 96.62 77 VAL A N 1
ATOM 572 C CA . VAL A 1 77 ? -9.438 -8.059 4.820 1.00 96.62 77 VAL A CA 1
ATOM 573 C C . VAL A 1 77 ? -8.428 -8.299 3.697 1.00 96.62 77 VAL A C 1
ATOM 575 O O . VAL A 1 77 ? -7.354 -8.861 3.912 1.00 96.62 77 VAL A O 1
ATOM 578 N N . GLU A 1 78 ? -8.745 -7.821 2.499 1.00 96.50 78 GLU A N 1
ATOM 579 C CA . GLU A 1 78 ? -7.877 -7.957 1.334 1.00 96.50 78 GLU A CA 1
ATOM 580 C C . GLU A 1 78 ? -6.663 -7.032 1.431 1.00 96.50 78 GLU A C 1
ATOM 582 O O . GLU A 1 78 ? -5.555 -7.433 1.066 1.00 96.50 78 GLU A O 1
ATOM 587 N N . ALA A 1 79 ? -6.850 -5.824 1.974 1.00 97.25 79 ALA A N 1
ATOM 588 C CA . ALA A 1 79 ? -5.759 -4.904 2.268 1.00 97.25 79 ALA A CA 1
ATOM 589 C C . ALA A 1 79 ? -4.745 -5.547 3.223 1.00 97.25 79 ALA A C 1
ATOM 591 O O . ALA A 1 79 ? -3.545 -5.568 2.936 1.00 97.25 79 ALA A O 1
ATOM 592 N N . LEU A 1 80 ? -5.234 -6.141 4.316 1.00 97.62 80 LEU A N 1
ATOM 593 C CA . LEU A 1 80 ? -4.410 -6.829 5.305 1.00 97.62 80 LEU A CA 1
ATOM 594 C C . LEU A 1 80 ? -3.655 -8.008 4.685 1.00 97.62 80 LEU A C 1
ATOM 596 O O . LEU A 1 80 ? -2.448 -8.141 4.891 1.00 97.62 80 LEU A O 1
ATOM 600 N N . TYR A 1 81 ? -4.338 -8.830 3.884 1.00 97.69 81 TYR A N 1
ATOM 601 C CA . TYR A 1 81 ? -3.705 -9.949 3.184 1.00 97.69 81 TYR A CA 1
ATOM 602 C C . TYR A 1 81 ? -2.566 -9.477 2.269 1.00 97.69 81 TYR A C 1
ATOM 604 O O . TYR A 1 81 ? -1.469 -10.040 2.296 1.00 97.69 81 TYR A O 1
ATOM 612 N N . CYS A 1 82 ? -2.795 -8.410 1.498 1.00 96.88 82 CYS A N 1
ATOM 613 C CA . CYS A 1 82 ? -1.774 -7.832 0.628 1.00 96.88 82 CYS A CA 1
ATOM 614 C C . CYS A 1 82 ? -0.581 -7.290 1.428 1.00 96.88 82 CYS A C 1
ATOM 616 O O . CYS A 1 82 ? 0.561 -7.602 1.091 1.00 96.88 82 CYS A O 1
ATOM 618 N N . GLY A 1 83 ? -0.830 -6.551 2.514 1.00 97.50 83 GLY A N 1
ATOM 619 C CA . GLY A 1 83 ? 0.223 -5.998 3.372 1.00 97.50 83 GLY A CA 1
ATOM 620 C C . GLY A 1 83 ? 1.086 -7.077 4.036 1.00 97.50 83 GLY A C 1
ATOM 621 O O . GLY A 1 83 ? 2.313 -6.994 4.0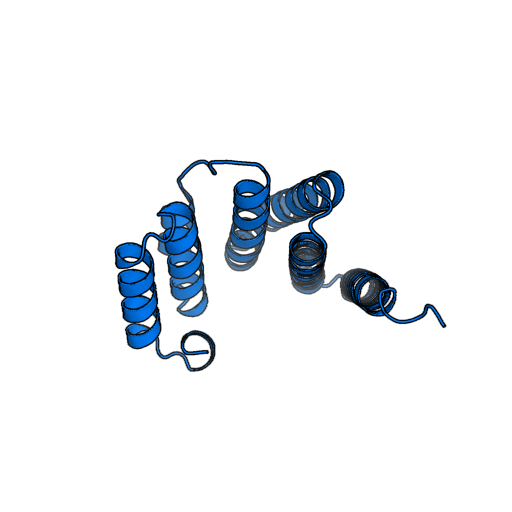15 1.00 97.50 83 GLY A O 1
ATOM 622 N N . LEU A 1 84 ? 0.467 -8.143 4.555 1.00 98.25 84 LEU A N 1
ATOM 623 C CA . LEU A 1 84 ? 1.188 -9.266 5.165 1.00 98.25 84 LEU A CA 1
ATOM 624 C C . LEU A 1 84 ? 2.019 -10.038 4.137 1.00 98.25 84 LEU A C 1
ATOM 626 O O . LEU A 1 84 ? 3.160 -10.414 4.407 1.00 98.25 84 LEU A O 1
ATOM 630 N N . ARG A 1 85 ? 1.471 -10.251 2.936 1.00 97.75 85 ARG A N 1
ATOM 631 C CA . ARG A 1 85 ? 2.190 -10.929 1.855 1.00 97.75 85 ARG A CA 1
ATOM 632 C C . ARG A 1 85 ? 3.366 -10.098 1.344 1.00 97.75 85 ARG A C 1
ATOM 634 O O . ARG A 1 85 ? 4.416 -10.671 1.064 1.00 97.75 85 ARG A O 1
ATOM 641 N N . ALA A 1 86 ? 3.207 -8.778 1.245 1.00 97.50 86 ALA A N 1
ATOM 642 C CA . ALA A 1 86 ? 4.308 -7.876 0.925 1.00 97.50 86 ALA A CA 1
ATOM 643 C C . ALA A 1 86 ? 5.429 -7.992 1.961 1.00 97.50 86 ALA A C 1
ATOM 645 O O . ALA A 1 86 ? 6.567 -8.238 1.581 1.00 97.50 86 ALA A O 1
ATOM 646 N N . LEU A 1 87 ? 5.091 -7.917 3.252 1.00 97.44 87 LEU A N 1
ATOM 647 C CA . LEU A 1 87 ? 6.057 -8.037 4.345 1.00 97.44 87 LEU A CA 1
ATOM 648 C C . LEU A 1 87 ? 6.827 -9.367 4.309 1.00 97.44 87 LEU A C 1
ATOM 650 O O . LEU A 1 87 ? 8.031 -9.402 4.558 1.00 97.44 87 LEU A O 1
ATOM 654 N N . ALA A 1 88 ? 6.145 -10.471 3.995 1.00 97.38 88 ALA A N 1
ATOM 655 C CA . ALA A 1 88 ? 6.786 -11.776 3.860 1.00 97.38 88 ALA A CA 1
ATOM 656 C C . ALA A 1 88 ? 7.789 -11.811 2.694 1.00 97.38 88 ALA A C 1
ATOM 658 O O . ALA A 1 88 ? 8.898 -12.316 2.860 1.00 97.38 88 ALA A O 1
ATOM 659 N N . LEU A 1 89 ? 7.421 -11.250 1.535 1.00 96.25 89 LEU A N 1
ATOM 660 C CA . LEU A 1 89 ? 8.304 -11.187 0.367 1.00 96.25 89 LEU A CA 1
ATOM 661 C C . LEU A 1 89 ? 9.525 -10.303 0.621 1.00 96.25 89 LEU A C 1
ATOM 663 O O . LEU A 1 89 ? 10.640 -10.714 0.321 1.00 96.25 89 LEU A O 1
ATOM 667 N N . THR A 1 90 ? 9.335 -9.120 1.205 1.00 95.88 90 THR A N 1
ATOM 668 C CA . THR A 1 90 ? 10.438 -8.180 1.456 1.00 95.88 90 THR A CA 1
ATOM 669 C C . THR A 1 90 ? 11.419 -8.737 2.480 1.00 95.88 90 THR A C 1
ATOM 671 O O . THR A 1 90 ? 12.623 -8.603 2.301 1.00 95.88 90 THR A O 1
ATOM 674 N N . ARG A 1 91 ? 10.933 -9.458 3.501 1.00 94.88 91 ARG A N 1
ATOM 675 C CA . ARG A 1 91 ? 11.797 -10.178 4.450 1.00 94.88 91 ARG A CA 1
ATOM 676 C C . ARG A 1 91 ? 12.565 -11.319 3.798 1.00 94.88 91 ARG A C 1
ATOM 678 O O . ARG A 1 91 ? 13.757 -11.453 4.044 1.00 94.88 91 ARG A O 1
ATOM 685 N N . GLY A 1 92 ? 11.895 -12.129 2.976 1.00 94.19 92 GLY A N 1
ATOM 686 C CA . GLY A 1 92 ? 12.540 -13.233 2.260 1.00 94.19 92 GLY A CA 1
ATOM 687 C C . GLY A 1 92 ? 13.580 -12.762 1.240 1.00 94.19 92 GLY A C 1
ATOM 688 O O . GLY A 1 92 ? 14.559 -13.460 1.003 1.00 94.19 92 GLY A O 1
ATOM 689 N N . GLY A 1 93 ? 13.381 -11.574 0.667 1.00 92.06 93 GLY A N 1
ATOM 690 C CA . GLY A 1 93 ? 14.309 -10.939 -0.268 1.00 92.06 93 GLY A CA 1
ATOM 691 C C . GLY A 1 93 ? 15.348 -10.015 0.372 1.00 92.06 93 GLY A C 1
ATOM 692 O O . GLY A 1 93 ? 16.116 -9.412 -0.369 1.00 92.06 93 GLY A O 1
ATOM 693 N N . HIS A 1 94 ? 15.370 -9.873 1.703 1.00 91.50 94 HIS A N 1
ATOM 694 C CA . HIS A 1 94 ? 16.225 -8.912 2.420 1.00 91.50 94 HIS A CA 1
ATOM 695 C C . HIS A 1 94 ? 16.089 -7.453 1.924 1.00 91.50 94 HIS A C 1
ATOM 697 O O . HIS A 1 94 ? 17.037 -6.672 1.973 1.00 91.50 94 HIS A O 1
ATOM 703 N N . ASP A 1 95 ? 14.897 -7.070 1.456 1.00 92.38 95 ASP A N 1
ATOM 704 C CA . ASP A 1 95 ? 14.570 -5.703 1.042 1.00 92.38 95 ASP A CA 1
ATOM 705 C C . ASP A 1 95 ? 14.105 -4.892 2.258 1.00 92.38 95 ASP A C 1
ATOM 707 O O . ASP A 1 95 ? 12.917 -4.841 2.582 1.00 92.38 95 ASP A O 1
ATOM 711 N N . GLU A 1 96 ? 15.053 -4.255 2.944 1.00 91.88 96 GLU A N 1
ATOM 712 C CA . GLU A 1 96 ? 14.788 -3.448 4.142 1.00 91.88 96 GLU A CA 1
ATOM 713 C C . GLU A 1 96 ? 13.840 -2.275 3.860 1.00 91.88 96 GLU A C 1
ATOM 715 O O . GLU A 1 96 ? 12.951 -1.966 4.658 1.00 91.88 96 GLU A O 1
ATOM 720 N N . ARG A 1 97 ? 13.984 -1.632 2.694 1.00 91.75 97 ARG A N 1
ATOM 721 C CA . ARG A 1 97 ? 13.129 -0.503 2.298 1.00 91.75 97 ARG A CA 1
ATOM 722 C C . ARG A 1 97 ? 11.707 -0.972 2.026 1.00 91.75 97 ARG A C 1
ATOM 724 O O . ARG A 1 97 ? 10.753 -0.335 2.478 1.00 91.75 97 ARG A O 1
ATOM 731 N N . GLY A 1 98 ? 11.562 -2.086 1.315 1.00 93.00 98 GLY A N 1
ATOM 732 C CA . GLY A 1 98 ? 10.280 -2.737 1.089 1.00 93.00 98 GLY A CA 1
ATOM 733 C C . GLY A 1 98 ? 9.635 -3.208 2.390 1.00 93.00 98 GLY A C 1
ATOM 734 O O . GLY A 1 98 ? 8.434 -3.012 2.571 1.00 93.00 98 GLY A O 1
ATOM 735 N N . GLU A 1 99 ? 10.416 -3.769 3.319 1.00 95.38 99 GLU A N 1
ATOM 736 C CA . GLU A 1 99 ? 9.926 -4.188 4.634 1.00 95.38 99 GLU A CA 1
ATOM 737 C C . GLU A 1 99 ? 9.353 -2.999 5.405 1.00 95.38 99 GLU A C 1
ATOM 739 O O . GLU A 1 99 ? 8.209 -3.072 5.859 1.00 95.38 99 GLU A O 1
ATOM 744 N N . MET A 1 100 ? 10.085 -1.885 5.492 1.00 95.38 100 MET A N 1
ATOM 745 C CA . MET A 1 100 ? 9.576 -0.671 6.133 1.00 95.38 100 MET A CA 1
ATOM 746 C C . MET A 1 100 ? 8.282 -0.189 5.470 1.00 95.38 100 MET A C 1
ATOM 748 O O . MET A 1 100 ? 7.295 0.076 6.159 1.00 95.38 100 MET A O 1
ATOM 752 N N . ALA A 1 101 ? 8.242 -0.123 4.137 1.00 94.62 101 ALA A N 1
ATOM 753 C CA . ALA A 1 101 ? 7.051 0.302 3.407 1.00 94.62 101 ALA A CA 1
ATOM 754 C C . ALA A 1 101 ? 5.841 -0.621 3.660 1.00 94.62 101 ALA A C 1
ATOM 756 O O . ALA A 1 101 ? 4.724 -0.135 3.853 1.00 94.62 101 ALA A O 1
ATOM 757 N N . ALA A 1 102 ? 6.052 -1.938 3.729 1.00 97.19 102 ALA A N 1
ATOM 758 C CA . ALA A 1 102 ? 5.008 -2.903 4.068 1.00 97.19 102 ALA A CA 1
ATOM 759 C C . ALA A 1 102 ? 4.522 -2.747 5.520 1.00 97.19 102 ALA A C 1
ATOM 761 O O . ALA A 1 102 ? 3.318 -2.798 5.774 1.00 97.19 102 ALA A O 1
ATOM 762 N N . MET A 1 103 ? 5.428 -2.502 6.472 1.00 97.56 103 MET A N 1
ATOM 763 C CA . MET A 1 103 ? 5.067 -2.240 7.870 1.00 97.56 103 MET A CA 1
ATOM 764 C C . MET A 1 103 ? 4.269 -0.939 8.018 1.00 97.56 103 MET A C 1
ATOM 766 O O . MET A 1 103 ? 3.258 -0.923 8.718 1.00 97.56 103 MET A O 1
ATOM 770 N N . HIS A 1 104 ? 4.646 0.127 7.309 1.00 96.19 104 HIS A N 1
ATOM 771 C CA . HIS A 1 104 ? 3.865 1.365 7.274 1.00 96.19 104 HIS A CA 1
ATOM 772 C C . HIS A 1 104 ? 2.462 1.149 6.693 1.00 96.19 104 HIS A C 1
ATOM 774 O O . HIS A 1 104 ? 1.487 1.647 7.257 1.00 96.19 104 HIS A O 1
ATOM 780 N N . ALA A 1 105 ? 2.336 0.370 5.614 1.00 96.69 105 ALA A N 1
ATOM 781 C CA . ALA A 1 105 ? 1.034 0.017 5.054 1.00 96.69 105 ALA A CA 1
ATOM 782 C C . ALA A 1 105 ? 0.162 -0.756 6.058 1.00 96.69 105 ALA A C 1
ATOM 784 O O . ALA A 1 105 ? -1.004 -0.416 6.251 1.00 96.69 105 ALA A O 1
ATOM 785 N N . LEU A 1 106 ? 0.733 -1.739 6.761 1.00 98.19 106 LEU A N 1
ATOM 786 C CA . LEU A 1 106 ? 0.033 -2.483 7.812 1.00 98.19 106 LEU A CA 1
ATOM 787 C C . LEU A 1 106 ? -0.399 -1.583 8.970 1.00 98.19 106 LEU A C 1
ATOM 789 O O . LEU A 1 106 ? -1.534 -1.697 9.427 1.00 98.19 106 LEU A O 1
ATOM 793 N N . ALA A 1 107 ? 0.461 -0.666 9.416 1.00 97.62 107 ALA A N 1
ATOM 794 C CA . ALA A 1 107 ? 0.097 0.296 10.448 1.00 97.62 107 ALA A CA 1
ATOM 795 C C . ALA A 1 107 ? -1.117 1.135 10.020 1.00 97.62 107 ALA A C 1
ATOM 797 O O . ALA A 1 107 ? -2.074 1.223 10.782 1.00 97.62 107 ALA A O 1
ATOM 798 N N . MET A 1 108 ? -1.138 1.663 8.789 1.00 96.44 108 MET A N 1
ATOM 799 C CA . MET A 1 108 ? -2.300 2.397 8.265 1.00 96.44 108 MET A CA 1
ATOM 800 C C . MET A 1 108 ? -3.576 1.546 8.255 1.00 96.44 108 MET A C 1
ATOM 802 O O . MET A 1 108 ? -4.641 2.044 8.615 1.00 96.44 108 MET A O 1
ATOM 806 N N . ILE A 1 109 ? -3.477 0.262 7.894 1.00 97.44 109 ILE A N 1
ATOM 807 C CA . ILE A 1 109 ? -4.622 -0.660 7.907 1.00 97.44 109 ILE A CA 1
ATOM 808 C C . ILE A 1 109 ? -5.162 -0.836 9.328 1.00 97.44 109 ILE A C 1
ATOM 810 O O . ILE A 1 109 ? -6.366 -0.714 9.532 1.00 97.44 109 ILE A O 1
ATOM 814 N N . TYR A 1 110 ? -4.292 -1.068 10.316 1.00 96.94 110 TYR A N 1
ATOM 815 C CA . TYR A 1 110 ? -4.713 -1.197 11.713 1.00 96.94 110 TYR A CA 1
ATOM 816 C C . TYR A 1 110 ? -5.321 0.096 12.264 1.00 96.94 110 TYR A C 1
ATOM 818 O O . TYR A 1 110 ? -6.327 0.032 12.967 1.00 96.94 110 TYR A O 1
ATOM 826 N N . GLN A 1 111 ? -4.784 1.265 11.902 1.00 95.88 111 GLN A N 1
ATOM 827 C CA . GLN A 1 111 ? -5.410 2.543 12.256 1.00 95.88 111 GLN A CA 1
ATOM 828 C C . GLN A 1 111 ? -6.799 2.693 11.629 1.00 95.88 111 GLN A C 1
ATOM 830 O O . GLN A 1 111 ? -7.705 3.190 12.292 1.00 95.88 111 GLN A O 1
ATOM 835 N N . GLY A 1 112 ? -6.975 2.251 10.379 1.00 93.00 112 GLY A N 1
ATOM 836 C CA . GLY A 1 112 ? -8.250 2.315 9.660 1.00 93.00 112 GLY A CA 1
ATOM 837 C C . GLY A 1 112 ? -9.367 1.466 10.273 1.00 93.00 112 GLY A C 1
ATOM 838 O O . GLY A 1 112 ? -10.534 1.760 10.044 1.00 93.00 112 GLY A O 1
ATOM 839 N N . VAL A 1 113 ? -9.026 0.460 11.086 1.00 94.06 113 VAL A N 1
ATOM 840 C CA . VAL A 1 113 ? -9.986 -0.369 11.845 1.00 94.06 113 VAL A CA 1
ATOM 841 C C . VAL A 1 113 ? -9.966 -0.101 13.348 1.00 94.06 113 VAL A C 1
ATOM 843 O O . VAL A 1 113 ? -10.310 -0.971 14.143 1.00 94.06 113 VAL A O 1
ATOM 846 N N . ASP A 1 114 ? -9.515 1.089 13.738 1.00 94.06 114 ASP A N 1
ATOM 847 C CA . ASP A 1 114 ? -9.453 1.554 15.126 1.00 94.06 114 ASP A CA 1
ATOM 848 C C . ASP A 1 114 ? -8.598 0.689 16.075 1.00 94.06 114 ASP A C 1
ATOM 850 O O . ASP A 1 114 ? -8.741 0.696 17.295 1.00 94.06 114 ASP A O 1
ATOM 854 N N . ARG A 1 115 ? -7.622 -0.041 15.526 1.00 95.38 115 ARG A N 1
ATOM 855 C CA . ARG A 1 115 ? -6.619 -0.790 16.296 1.00 95.38 115 ARG A CA 1
ATOM 856 C C . ARG A 1 115 ? -5.354 0.046 16.479 1.00 95.38 115 ARG A C 1
ATOM 858 O O . ARG A 1 115 ? -4.272 -0.320 16.016 1.00 95.38 115 ARG A O 1
ATOM 865 N N . GLN A 1 116 ? -5.494 1.192 17.151 1.00 96.06 116 GLN A N 1
ATOM 866 C CA . GLN A 1 116 ? -4.412 2.179 17.304 1.00 96.06 116 GLN A CA 1
ATOM 867 C C . GLN A 1 116 ? -3.175 1.611 18.012 1.00 96.06 116 GLN A C 1
ATOM 869 O O . GLN A 1 116 ? -2.050 1.903 17.607 1.00 96.06 116 GLN A O 1
ATOM 874 N N . GLU A 1 117 ? -3.365 0.766 19.029 1.00 96.06 117 GLU A N 1
ATOM 875 C CA . GLU A 1 117 ? -2.251 0.128 19.740 1.00 96.06 117 GLU A CA 1
ATOM 876 C C . GLU A 1 117 ? -1.420 -0.770 18.820 1.00 96.06 117 GLU A C 1
ATOM 878 O O . GLU A 1 117 ? -0.191 -0.722 18.840 1.00 96.06 117 GLU A O 1
ATOM 883 N N . ASP A 1 118 ? -2.072 -1.571 17.977 1.00 95.62 118 ASP A N 1
ATOM 884 C CA . ASP A 1 118 ? -1.372 -2.478 17.067 1.00 95.62 118 ASP A CA 1
ATOM 885 C C . ASP A 1 118 ? -0.651 -1.715 15.961 1.00 95.62 118 ASP A C 1
ATOM 887 O O . ASP A 1 118 ? 0.493 -2.032 15.629 1.00 95.62 118 ASP A O 1
ATOM 891 N N . ALA A 1 119 ? -1.276 -0.657 15.440 1.00 95.75 119 ALA A N 1
ATOM 892 C CA . ALA A 1 119 ? -0.613 0.249 14.516 1.00 95.75 119 ALA A CA 1
ATOM 893 C C . ALA A 1 119 ? 0.648 0.871 15.133 1.00 95.75 119 ALA A C 1
ATOM 895 O O . ALA A 1 119 ? 1.684 0.952 14.470 1.00 95.75 119 ALA A O 1
ATOM 896 N N . GLN A 1 120 ? 0.577 1.281 16.402 1.00 95.81 120 GLN A N 1
ATOM 897 C CA . GLN A 1 120 ? 1.707 1.870 17.105 1.00 95.81 120 GLN A CA 1
ATOM 898 C C . GLN A 1 120 ? 2.845 0.866 17.308 1.00 95.81 120 GLN A C 1
ATOM 900 O O . GLN A 1 120 ? 3.981 1.173 16.947 1.00 95.81 120 GLN A O 1
ATOM 905 N N . ARG A 1 121 ? 2.540 -0.357 17.761 1.00 95.38 121 ARG A N 1
ATOM 906 C CA . ARG A 1 121 ? 3.537 -1.436 17.895 1.00 95.38 121 ARG A CA 1
ATOM 907 C C . ARG A 1 121 ? 4.255 -1.719 16.576 1.00 95.38 121 ARG A C 1
ATOM 909 O O . ARG A 1 121 ? 5.464 -1.936 16.557 1.00 95.38 121 ARG A O 1
ATOM 916 N N . ILE A 1 122 ? 3.527 -1.700 15.457 1.00 94.19 122 ILE A N 1
ATOM 917 C CA . ILE A 1 122 ? 4.120 -1.916 14.130 1.00 94.19 122 ILE A CA 1
ATOM 918 C C . ILE A 1 122 ? 5.038 -0.758 13.737 1.00 94.19 122 ILE A C 1
ATOM 920 O O . ILE A 1 122 ? 6.127 -1.009 13.223 1.00 94.19 122 ILE A O 1
ATOM 924 N N . ARG A 1 123 ? 4.641 0.496 13.990 1.00 92.75 123 ARG A N 1
ATOM 925 C CA . ARG A 1 123 ? 5.497 1.663 13.717 1.00 92.75 123 ARG A CA 1
ATOM 926 C C . ARG A 1 123 ? 6.784 1.623 14.534 1.00 92.75 123 ARG A C 1
ATOM 928 O O . ARG A 1 123 ? 7.855 1.815 13.973 1.00 92.75 123 ARG A O 1
ATOM 935 N N . GLU A 1 124 ? 6.691 1.305 15.820 1.00 92.69 124 GLU A N 1
ATOM 936 C CA . GLU A 1 124 ? 7.855 1.171 16.701 1.00 92.69 124 GLU A CA 1
ATOM 937 C C . GLU A 1 124 ? 8.797 0.063 16.228 1.00 92.69 124 GLU A C 1
ATOM 939 O O . GLU A 1 124 ? 10.006 0.273 16.131 1.00 92.69 124 GLU A O 1
ATOM 944 N N . ALA A 1 125 ? 8.248 -1.092 15.843 1.00 90.19 125 ALA A N 1
ATOM 945 C CA . ALA A 1 125 ? 9.035 -2.181 15.281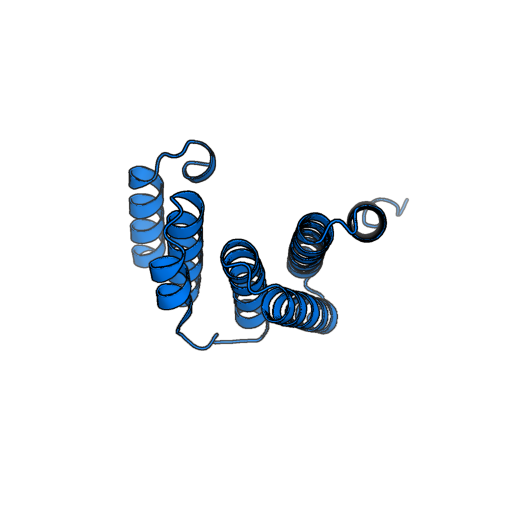 1.00 90.19 125 ALA A CA 1
ATOM 946 C C . ALA A 1 125 ? 9.727 -1.790 13.959 1.00 90.19 125 ALA A C 1
ATOM 948 O O . ALA A 1 125 ? 10.857 -2.217 13.716 1.00 90.19 125 ALA A O 1
ATOM 949 N N . ALA A 1 126 ? 9.081 -0.975 13.116 1.00 88.25 126 ALA A N 1
ATOM 950 C CA . ALA A 1 126 ? 9.676 -0.468 11.880 1.00 88.25 126 ALA A CA 1
ATOM 951 C C . ALA A 1 126 ? 10.822 0.517 12.168 1.00 88.25 126 ALA A C 1
ATOM 953 O O . ALA A 1 126 ? 11.904 0.386 11.598 1.00 88.25 126 ALA A O 1
ATOM 954 N N . SER A 1 127 ? 10.620 1.460 13.095 1.00 83.94 127 SER A N 1
ATOM 955 C CA . SER A 1 127 ? 11.644 2.431 13.499 1.00 83.94 127 SER A CA 1
ATOM 956 C C . SER A 1 127 ? 12.850 1.774 14.170 1.00 83.94 127 SER A C 1
ATOM 958 O O . SER A 1 127 ? 13.982 2.147 13.877 1.00 83.94 127 SER A O 1
ATOM 960 N N . PHE A 1 128 ? 12.633 0.769 15.023 1.00 84.00 128 PHE A N 1
ATOM 961 C CA . PHE A 1 128 ? 13.724 0.022 15.654 1.00 84.00 128 PHE A CA 1
ATOM 962 C C . PHE A 1 128 ? 14.604 -0.685 14.617 1.00 84.00 128 PHE A C 1
ATOM 964 O O . PHE A 1 128 ? 15.828 -0.649 14.712 1.00 84.00 128 PHE A O 1
ATOM 971 N N . ARG A 1 129 ? 13.990 -1.277 13.586 1.00 76.19 129 ARG A N 1
ATOM 972 C CA . ARG A 1 129 ? 14.727 -1.892 12.472 1.00 76.19 129 ARG A CA 1
ATOM 973 C C . ARG A 1 129 ? 15.529 -0.870 11.667 1.00 76.19 129 ARG A C 1
ATOM 975 O O . ARG A 1 129 ? 16.657 -1.168 11.299 1.00 76.19 129 ARG A O 1
ATOM 982 N N . ALA A 1 130 ? 14.988 0.327 11.446 1.00 69.81 130 ALA A N 1
ATOM 983 C CA . ALA A 1 130 ? 15.695 1.404 10.752 1.00 69.81 130 ALA A CA 1
ATOM 984 C C . ALA A 1 130 ? 16.888 1.959 11.557 1.00 69.81 130 ALA A C 1
ATOM 986 O O . ALA A 1 130 ? 17.903 2.327 10.975 1.00 69.81 130 ALA A O 1
ATOM 987 N N . GLY A 1 131 ? 16.777 2.001 12.890 1.00 63.72 131 GLY A N 1
ATOM 988 C CA . GLY A 1 131 ? 17.826 2.493 13.792 1.00 63.72 131 GLY A CA 1
ATOM 989 C C . GLY A 1 131 ? 18.938 1.486 14.111 1.00 63.72 131 GLY A C 1
ATOM 990 O O . GLY A 1 131 ? 19.955 1.872 14.672 1.00 63.72 131 GLY A O 1
ATOM 991 N N . GLY A 1 132 ? 18.781 0.209 13.751 1.00 54.09 132 GLY A N 1
ATOM 992 C CA . GLY A 1 132 ? 19.781 -0.839 13.998 1.00 54.09 132 GLY A CA 1
ATOM 993 C C . GLY A 1 132 ? 20.986 -0.839 13.046 1.00 54.09 132 GLY A C 1
ATOM 994 O O . GLY A 1 132 ? 21.840 -1.712 13.176 1.00 54.09 132 GLY A O 1
ATOM 995 N N . VAL A 1 133 ? 21.054 0.095 12.088 1.00 54.38 133 VAL A N 1
ATOM 996 C CA . VAL A 1 133 ? 22.119 0.176 11.064 1.00 54.38 133 VAL A CA 1
ATOM 997 C C . VAL A 1 133 ? 23.266 1.119 11.469 1.00 54.38 133 VAL A C 1
ATOM 999 O O . VAL A 1 133 ? 24.345 1.061 10.885 1.00 54.38 133 VAL A O 1
ATOM 1002 N N . GLU A 1 134 ? 23.107 1.925 12.519 1.00 46.69 134 GLU A N 1
ATOM 1003 C CA . GLU A 1 134 ? 24.202 2.709 13.099 1.00 46.69 134 GLU A CA 1
ATOM 1004 C C . GLU A 1 134 ? 24.542 2.151 14.477 1.00 46.69 134 GLU A C 1
ATOM 1006 O O . GLU A 1 134 ? 23.846 2.442 15.440 1.00 46.69 134 GLU A O 1
ATOM 1011 N N . LEU A 1 135 ? 25.575 1.306 14.545 1.00 47.75 135 LEU A N 1
ATOM 1012 C CA . LEU A 1 135 ? 26.545 1.188 15.645 1.00 47.75 135 LEU A CA 1
ATOM 1013 C C . LEU A 1 135 ? 27.450 -0.025 15.371 1.00 47.75 135 LEU A C 1
ATOM 1015 O O . LEU A 1 135 ? 27.229 -1.129 15.866 1.00 47.75 135 LEU A O 1
ATOM 1019 N N . THR A 1 136 ? 28.526 0.209 14.627 1.00 40.47 136 THR A N 1
ATOM 1020 C CA . THR A 1 136 ? 29.784 -0.518 14.833 1.00 40.47 136 THR A CA 1
ATOM 1021 C C . THR A 1 136 ? 30.910 0.511 14.968 1.00 40.47 136 THR A C 1
ATOM 1023 O O . THR A 1 136 ? 30.864 1.506 14.244 1.00 40.47 136 THR A O 1
ATOM 1026 N N . PRO A 1 137 ? 31.831 0.319 15.934 1.00 48.84 137 PRO A N 1
ATOM 1027 C CA . PRO A 1 137 ? 32.802 1.321 16.384 1.00 48.84 137 PRO A CA 1
ATOM 1028 C C . PRO A 1 137 ? 33.870 1.679 15.347 1.00 48.84 137 PRO A C 1
ATOM 1030 O O . PRO A 1 137 ? 34.172 0.824 14.482 1.00 48.84 137 PRO A O 1
#

Radius of gyration: 15.66 Å; chains: 1; bounding box: 46×32×42 Å